Protein AF-A0A6I0E073-F1 (afdb_monomer)

Radius of gyration: 21.4 Å; Cα contacts (8 Å, |Δi|>4): 377; chains: 1; bounding box: 54×89×34 Å

Foldseek 3Di:
DDDDDDDDPPPPPPPPPPPDAEEAEDAELVSVQVCQVPGAAPHEYEDAAAQAERDDAEHEHQHHYEYEYDPPRPHAYEYQYAYEYEAHGEYAYYRHEFENDDPPDPDAPQPFERYEYAPPRPAYAEYHYELYHYDRRHNYHYFYYPPPRDYYYNYYYDYHD

Solvent-accessible surface area (backbone atoms only — not comparable to full-atom values): 8936 Å² total; per-residue (Å²): 137,88,81,86,80,86,85,79,81,79,80,78,78,77,76,76,76,75,81,68,60,53,78,47,78,27,82,45,41,67,46,44,51,51,49,60,70,70,52,55,71,60,16,35,38,27,37,69,45,54,70,39,75,33,62,43,85,61,47,76,36,55,35,34,35,36,44,29,43,43,87,87,50,93,40,55,23,31,41,34,36,26,36,36,31,37,55,56,12,22,44,34,43,32,36,30,32,43,25,56,40,62,92,86,54,93,69,74,55,72,88,36,40,31,34,27,38,39,76,85,36,81,48,27,62,37,44,34,40,29,50,40,47,79,48,54,28,48,70,36,60,74,42,47,8,90,77,82,65,56,63,52,65,74,39,82,44,81,49,64,122

Nearest PDB structures (foldseek):
  7o77-assembly1_A  TM=6.903E-01  e=1.411E-03  Paraglaciecola sp. T6c
  7dmk-assembly4_D  TM=6.412E-01  e=3.712E-04  Bacteroides clarus
  7o7t-assembly1_A  TM=5.937E-01  e=2.842E-04  Paraglaciecola sp. T6c
  8bwk-assembly4_D  TM=5.568E-01  e=1.931E-02  uncultured bacterium
  7o7a-assembly1_B  TM=4.717E-01  e=6.210E-01  Pseudopedobacter saltans DSM 12145

Structure (mmCIF, N/CA/C/O backbone):
data_AF-A0A6I0E073-F1
#
_entry.id   AF-A0A6I0E073-F1
#
loop_
_atom_site.group_PDB
_atom_site.id
_atom_site.type_symbol
_atom_site.label_atom_id
_atom_site.label_alt_id
_atom_site.label_comp_id
_atom_site.label_asym_id
_atom_site.label_entity_id
_atom_site.label_seq_id
_atom_site.pdbx_PDB_ins_code
_atom_site.Cartn_x
_atom_site.Cartn_y
_atom_site.Cartn_z
_atom_site.occupancy
_atom_site.B_iso_or_equiv
_atom_site.auth_seq_id
_atom_site.auth_comp_id
_atom_site.auth_asym_id
_atom_site.auth_atom_id
_atom_site.pdbx_PDB_model_num
ATOM 1 N N . MET A 1 1 ? 35.835 -67.357 6.862 1.00 46.19 1 MET A N 1
ATOM 2 C CA . MET A 1 1 ? 36.348 -66.017 6.478 1.00 46.19 1 MET A CA 1
ATOM 3 C C . MET A 1 1 ? 35.467 -65.431 5.380 1.00 46.19 1 MET A C 1
ATOM 5 O O . MET A 1 1 ? 34.965 -66.214 4.589 1.00 46.19 1 MET A O 1
ATOM 9 N N . ARG A 1 2 ? 35.378 -64.088 5.315 1.00 40.75 2 ARG A N 1
ATOM 10 C CA . ARG A 1 2 ? 34.554 -63.208 4.437 1.00 40.75 2 ARG A CA 1
ATOM 11 C C . ARG A 1 2 ? 33.185 -62.861 5.046 1.00 40.75 2 ARG A C 1
ATOM 13 O O . ARG A 1 2 ? 32.246 -63.626 4.935 1.00 40.75 2 ARG A O 1
ATOM 20 N N . ARG A 1 3 ? 33.123 -61.910 5.990 1.00 44.34 3 ARG A N 1
ATOM 21 C CA . ARG A 1 3 ? 33.101 -60.426 5.856 1.00 44.34 3 ARG A CA 1
ATOM 22 C C . ARG A 1 3 ? 31.872 -59.893 5.097 1.00 44.34 3 ARG A C 1
ATOM 24 O O . ARG A 1 3 ? 31.890 -59.963 3.881 1.00 44.34 3 ARG A O 1
ATOM 31 N N . ARG A 1 4 ? 30.962 -59.273 5.878 1.00 48.78 4 ARG A N 1
ATOM 32 C CA . ARG A 1 4 ? 30.253 -57.973 5.702 1.00 48.78 4 ARG A CA 1
ATOM 33 C C . ARG A 1 4 ? 29.458 -57.814 4.387 1.00 48.78 4 ARG A C 1
ATOM 35 O O . ARG A 1 4 ? 29.954 -58.123 3.325 1.00 48.78 4 ARG A O 1
ATOM 42 N N . PHE A 1 5 ? 28.215 -57.345 4.400 1.00 42.72 5 PHE A N 1
ATOM 43 C CA . PHE A 1 5 ? 27.890 -55.927 4.568 1.00 42.72 5 PHE A CA 1
ATOM 44 C C . PHE A 1 5 ? 26.430 -55.760 5.017 1.00 42.72 5 PHE A C 1
ATOM 46 O O . PHE A 1 5 ? 25.510 -56.234 4.359 1.00 42.72 5 PHE A O 1
ATOM 53 N N . LEU A 1 6 ? 26.243 -55.060 6.136 1.00 48.50 6 LEU A N 1
ATOM 54 C CA . LEU A 1 6 ? 24.965 -54.504 6.569 1.00 48.50 6 LEU A CA 1
ATOM 55 C C . LEU A 1 6 ? 24.751 -53.217 5.751 1.00 48.50 6 LEU A C 1
ATOM 57 O O . LEU A 1 6 ? 25.544 -52.285 5.886 1.00 48.50 6 LEU A O 1
ATOM 61 N N . LEU A 1 7 ? 23.741 -53.165 4.880 1.00 41.06 7 LEU A N 1
ATOM 62 C CA . LEU A 1 7 ? 23.317 -51.919 4.235 1.00 41.06 7 LEU A CA 1
ATOM 63 C C . LEU A 1 7 ? 22.292 -51.239 5.148 1.00 41.06 7 LEU A C 1
ATOM 65 O O . LEU A 1 7 ? 21.127 -51.623 5.194 1.00 41.06 7 LEU A O 1
ATOM 69 N N . LEU A 1 8 ? 22.754 -50.246 5.905 1.00 42.84 8 LEU A N 1
ATOM 70 C CA . LEU A 1 8 ? 21.900 -49.324 6.642 1.00 42.84 8 LEU A CA 1
ATOM 71 C C . LEU A 1 8 ? 21.435 -48.243 5.656 1.00 42.84 8 LEU A C 1
ATOM 73 O O . LEU A 1 8 ? 22.190 -47.330 5.330 1.00 42.84 8 LEU A O 1
ATOM 77 N N . ALA A 1 9 ? 20.218 -48.376 5.133 1.00 51.78 9 ALA A N 1
ATOM 78 C CA . ALA A 1 9 ? 19.592 -47.335 4.329 1.00 51.78 9 ALA A CA 1
ATOM 79 C C . ALA A 1 9 ? 19.176 -46.180 5.253 1.00 51.78 9 ALA A C 1
ATOM 81 O O . ALA A 1 9 ? 18.134 -46.229 5.904 1.00 51.78 9 ALA A O 1
ATOM 82 N N . VAL A 1 10 ? 20.014 -45.147 5.340 1.00 51.88 10 VAL A N 1
ATOM 83 C CA . VAL A 1 10 ? 19.635 -43.867 5.944 1.00 51.88 10 VAL A CA 1
ATOM 84 C C . VAL A 1 10 ? 18.752 -43.141 4.933 1.00 51.88 10 V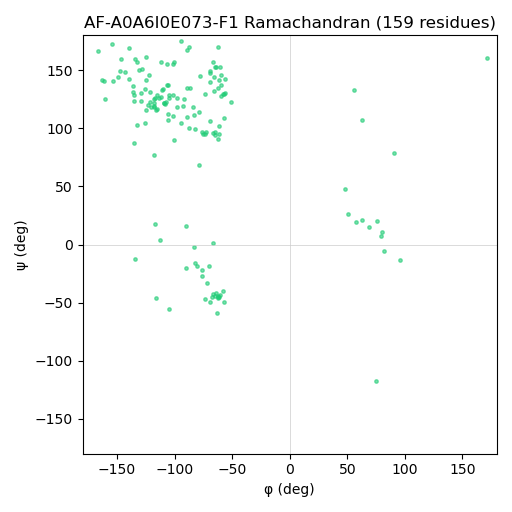AL A C 1
ATOM 86 O O . VAL A 1 10 ? 19.243 -42.521 3.992 1.00 51.88 10 VAL A O 1
ATOM 89 N N . VAL A 1 11 ? 17.436 -43.253 5.098 1.00 51.53 11 VAL A N 1
ATOM 90 C CA . VAL A 1 11 ? 16.476 -42.403 4.390 1.00 51.53 11 VAL A CA 1
ATOM 91 C C . VAL A 1 11 ? 16.521 -41.033 5.061 1.00 51.53 11 VAL A C 1
ATOM 93 O O . VAL A 1 11 ? 15.886 -40.809 6.089 1.00 51.53 11 VAL A O 1
ATOM 96 N N . VAL A 1 12 ? 17.313 -40.117 4.506 1.00 51.22 12 VAL A N 1
ATOM 97 C CA . VAL A 1 12 ? 17.209 -38.694 4.839 1.00 51.22 12 VAL A CA 1
ATOM 98 C C . VAL A 1 12 ? 15.940 -38.185 4.164 1.00 51.22 12 VAL A C 1
ATOM 100 O O . VAL A 1 12 ? 15.939 -37.863 2.978 1.00 51.22 12 VAL A O 1
ATOM 103 N N . ALA A 1 13 ? 14.836 -38.159 4.908 1.00 52.41 13 ALA A N 1
ATOM 104 C CA . ALA A 1 13 ? 13.661 -37.401 4.513 1.00 52.41 13 ALA A CA 1
ATOM 105 C C . ALA A 1 13 ? 14.034 -35.915 4.577 1.00 52.41 13 ALA A C 1
ATOM 107 O O . ALA A 1 13 ? 14.033 -35.303 5.645 1.00 52.41 13 ALA A O 1
ATOM 108 N N . ALA A 1 14 ? 14.415 -35.345 3.435 1.00 54.38 14 ALA A N 1
ATOM 109 C CA . ALA A 1 14 ? 14.469 -33.905 3.272 1.00 54.38 14 ALA A CA 1
ATOM 110 C C . ALA A 1 14 ? 13.029 -33.389 3.379 1.00 54.38 14 ALA A C 1
ATOM 112 O O . ALA A 1 14 ? 12.273 -33.418 2.410 1.00 54.38 14 ALA A O 1
ATOM 113 N N . PHE A 1 15 ? 12.627 -32.974 4.580 1.00 46.56 15 PHE A N 1
ATOM 114 C CA . PHE A 1 15 ? 11.443 -32.146 4.748 1.00 46.56 15 PHE A CA 1
ATOM 115 C C . PHE A 1 15 ? 11.708 -30.851 3.984 1.00 46.56 15 PHE A C 1
ATOM 117 O O . PHE A 1 15 ? 12.454 -29.988 4.443 1.00 46.56 15 PHE A O 1
ATOM 124 N N . SER A 1 16 ? 11.129 -30.730 2.791 1.00 45.22 16 SER A N 1
ATOM 125 C CA . SER A 1 16 ? 10.944 -29.438 2.151 1.00 45.22 16 SER A CA 1
ATOM 126 C C . SER A 1 16 ? 10.048 -28.626 3.081 1.00 45.22 16 SER A C 1
ATOM 128 O O . SER A 1 16 ? 8.828 -28.801 3.084 1.00 45.22 16 SER A O 1
ATOM 130 N N . LEU A 1 17 ? 10.656 -27.804 3.935 1.00 48.31 17 LEU A N 1
ATOM 131 C CA . LEU A 1 17 ? 9.955 -26.764 4.669 1.00 48.31 17 LEU A CA 1
ATOM 132 C C . LEU A 1 17 ? 9.399 -25.813 3.611 1.00 48.31 17 LEU A C 1
ATOM 134 O O . LEU A 1 17 ? 10.094 -24.913 3.148 1.00 48.31 17 LEU A O 1
ATOM 138 N N . GLY A 1 18 ? 8.170 -26.068 3.165 1.00 49.69 18 GLY A N 1
ATOM 139 C CA . GLY A 1 18 ? 7.390 -25.048 2.494 1.00 49.69 18 GLY A CA 1
ATOM 140 C C . GLY A 1 18 ? 7.293 -23.893 3.476 1.00 49.69 18 GLY A C 1
ATOM 141 O O . GLY A 1 18 ? 6.670 -24.028 4.528 1.00 49.69 18 GLY A O 1
ATOM 142 N N . THR A 1 19 ? 7.993 -22.802 3.191 1.00 57.84 19 THR A N 1
ATOM 143 C CA . THR A 1 19 ? 7.814 -21.543 3.902 1.00 57.84 19 THR A CA 1
ATOM 144 C C . THR A 1 19 ? 6.404 -21.076 3.578 1.00 57.84 19 THR A C 1
ATOM 146 O O . THR A 1 19 ? 6.147 -20.556 2.494 1.00 57.84 19 THR A O 1
ATOM 149 N N . TYR A 1 20 ? 5.463 -21.372 4.470 1.00 66.69 20 TYR A N 1
ATOM 150 C CA . TYR A 1 20 ? 4.138 -20.775 4.415 1.00 66.69 20 TYR A CA 1
ATOM 151 C C . TYR A 1 20 ? 4.295 -19.264 4.583 1.00 66.69 20 TYR A C 1
ATOM 153 O O . TYR A 1 20 ? 5.136 -18.830 5.372 1.00 66.69 20 TYR A O 1
ATOM 161 N N . ALA A 1 21 ? 3.496 -18.488 3.849 1.00 83.75 21 ALA A N 1
ATOM 162 C CA . ALA A 1 21 ? 3.400 -17.049 4.054 1.00 83.75 21 ALA A CA 1
ATOM 163 C C . ALA A 1 21 ? 3.130 -16.768 5.538 1.00 83.75 21 ALA A C 1
ATOM 165 O O . ALA A 1 21 ? 2.162 -17.289 6.104 1.00 83.75 21 ALA A O 1
ATOM 166 N N . ALA A 1 22 ? 4.006 -15.994 6.170 1.00 93.25 22 ALA A N 1
ATOM 167 C CA . ALA A 1 22 ? 3.857 -15.628 7.565 1.00 93.25 22 ALA A CA 1
ATOM 168 C C . ALA A 1 22 ? 2.814 -14.514 7.702 1.00 93.25 22 ALA A C 1
ATOM 170 O O . ALA A 1 22 ? 2.713 -13.626 6.854 1.00 93.25 22 ALA A O 1
ATOM 171 N N . GLU A 1 23 ? 2.055 -14.542 8.798 1.00 97.12 23 GLU A N 1
ATOM 172 C CA . GLU A 1 23 ? 1.169 -13.445 9.179 1.00 97.12 23 GLU A CA 1
ATOM 173 C C . GLU A 1 23 ? 1.748 -12.734 10.411 1.00 97.12 23 GLU A C 1
ATOM 175 O O . GLU A 1 23 ? 1.972 -13.361 11.447 1.00 97.12 23 GLU A O 1
ATOM 180 N N . THR A 1 24 ? 2.014 -11.430 10.297 1.00 97.94 24 THR A N 1
ATOM 181 C CA . THR A 1 24 ? 2.558 -10.599 11.385 1.00 97.94 24 THR A CA 1
ATOM 182 C C . THR A 1 24 ? 1.568 -9.499 11.740 1.00 97.94 24 THR A C 1
ATOM 184 O O . THR A 1 24 ? 1.211 -8.688 10.889 1.00 97.94 24 THR A O 1
ATOM 187 N N . THR A 1 25 ? 1.133 -9.445 13.000 1.00 98.19 25 THR A N 1
ATOM 188 C CA . THR A 1 25 ? 0.265 -8.361 13.486 1.00 98.19 25 THR A CA 1
ATOM 189 C C . THR A 1 25 ? 1.095 -7.165 13.946 1.00 98.19 25 THR A C 1
ATOM 191 O O . THR A 1 25 ? 2.072 -7.338 14.672 1.00 98.19 25 THR A O 1
ATOM 194 N N . VAL A 1 26 ? 0.682 -5.961 13.553 1.00 98.06 26 VAL A N 1
ATOM 195 C CA . VAL A 1 26 ? 1.299 -4.678 13.913 1.00 98.06 26 VAL A CA 1
ATOM 196 C C . VAL A 1 26 ? 0.239 -3.691 14.398 1.00 98.06 26 VAL A C 1
ATOM 198 O O . VAL A 1 26 ? -0.914 -3.727 13.969 1.00 98.06 26 VAL A O 1
ATOM 201 N N . ASN A 1 27 ? 0.630 -2.790 15.289 1.00 96.69 27 ASN A N 1
ATOM 202 C CA . ASN A 1 27 ? -0.233 -1.792 15.919 1.00 96.69 27 ASN A CA 1
ATOM 203 C C . ASN A 1 27 ? 0.396 -0.393 15.938 1.00 96.69 27 ASN A C 1
ATOM 205 O O . ASN A 1 27 ? -0.297 0.583 16.211 1.00 96.69 27 ASN A O 1
ATOM 209 N N . THR A 1 28 ? 1.693 -0.278 15.644 1.00 97.06 28 THR A N 1
ATOM 210 C CA . THR A 1 28 ? 2.411 1.001 15.607 1.00 97.06 28 THR A CA 1
ATOM 211 C C . THR A 1 28 ? 3.110 1.222 14.267 1.00 97.06 28 THR A C 1
ATOM 213 O O . THR A 1 28 ? 3.365 0.285 13.507 1.00 97.06 28 THR A O 1
ATOM 216 N N . SER A 1 29 ? 3.460 2.477 13.967 1.00 97.31 29 SER A N 1
ATOM 217 C CA . SER A 1 29 ? 4.238 2.814 12.770 1.00 97.31 29 SER A CA 1
ATOM 218 C C . SER A 1 29 ? 5.582 2.087 12.726 1.00 97.31 29 SER A C 1
ATOM 220 O O . SER A 1 29 ? 6.002 1.642 11.657 1.00 97.31 29 SER A O 1
ATOM 222 N N . GLU A 1 30 ? 6.265 1.972 13.867 1.00 97.00 30 GLU A N 1
ATOM 223 C CA . GLU A 1 30 ? 7.564 1.302 13.970 1.00 97.00 30 GLU A CA 1
ATOM 224 C C . GLU A 1 30 ? 7.444 -0.202 13.710 1.00 97.00 30 GLU A C 1
ATOM 226 O O . GLU A 1 30 ? 8.234 -0.760 12.944 1.00 97.00 30 GLU A O 1
ATOM 231 N N . GLU A 1 31 ? 6.412 -0.839 14.264 1.00 97.69 31 GLU A N 1
ATOM 232 C CA . GLU A 1 31 ? 6.103 -2.244 13.998 1.00 97.69 31 GLU A CA 1
ATOM 233 C C . GLU A 1 31 ? 5.767 -2.468 12.523 1.00 97.69 31 GLU A C 1
ATOM 235 O O . GLU A 1 31 ? 6.308 -3.391 11.921 1.00 97.69 31 GLU A O 1
ATOM 240 N N . LEU A 1 32 ? 4.952 -1.599 11.909 1.00 97.94 32 LEU A N 1
ATOM 241 C CA . LEU A 1 32 ? 4.638 -1.674 10.479 1.00 97.94 32 LEU A CA 1
ATOM 242 C C . LEU A 1 32 ? 5.907 -1.610 9.631 1.00 97.94 32 LEU A C 1
ATOM 244 O O . LEU A 1 32 ? 6.104 -2.448 8.754 1.00 97.94 32 LEU A O 1
ATOM 248 N N . LYS A 1 33 ? 6.783 -0.632 9.888 1.00 97.38 33 LYS A N 1
ATOM 249 C CA . LYS A 1 33 ? 8.040 -0.509 9.146 1.00 97.38 33 LYS A CA 1
ATOM 250 C C . LYS A 1 33 ? 8.924 -1.741 9.344 1.00 97.38 33 LYS A C 1
ATOM 252 O O . LYS A 1 33 ? 9.448 -2.261 8.364 1.00 97.38 33 LYS A O 1
ATOM 257 N N . THR A 1 34 ? 9.061 -2.213 10.580 1.00 97.62 34 THR A N 1
ATOM 258 C CA . THR A 1 34 ? 9.878 -3.388 10.912 1.00 97.62 34 THR A CA 1
ATOM 259 C C . THR A 1 34 ? 9.343 -4.648 10.233 1.00 97.62 34 THR A C 1
ATOM 261 O O . THR A 1 34 ? 10.112 -5.389 9.625 1.00 97.62 34 THR A O 1
ATOM 264 N N . ALA A 1 35 ? 8.026 -4.862 10.266 1.00 97.56 35 ALA A N 1
ATOM 265 C CA . ALA A 1 35 ? 7.370 -5.988 9.610 1.00 97.56 35 ALA A CA 1
ATOM 266 C C . ALA A 1 35 ? 7.515 -5.913 8.087 1.00 97.56 35 ALA A C 1
ATOM 268 O O . ALA A 1 35 ? 7.878 -6.904 7.462 1.00 97.56 35 ALA A O 1
ATOM 269 N N . VAL A 1 36 ? 7.312 -4.734 7.484 1.00 97.31 36 VAL A N 1
ATOM 270 C CA . VAL A 1 36 ? 7.532 -4.537 6.045 1.00 97.31 36 VAL A CA 1
ATOM 271 C C . VAL A 1 36 ? 8.982 -4.811 5.687 1.00 97.31 36 VAL A C 1
ATOM 273 O O . VAL A 1 36 ? 9.214 -5.475 4.689 1.00 97.31 36 VAL A O 1
ATOM 276 N N . ASP A 1 37 ? 9.963 -4.344 6.458 1.00 96.25 37 ASP A N 1
ATOM 277 C CA . ASP A 1 37 ? 11.380 -4.577 6.167 1.00 96.25 37 ASP A CA 1
ATOM 278 C C . ASP A 1 37 ? 11.741 -6.071 6.251 1.00 96.25 37 ASP A C 1
ATOM 280 O O . ASP A 1 37 ? 12.421 -6.570 5.351 1.00 96.25 37 ASP A O 1
ATOM 284 N N . ALA A 1 38 ? 11.226 -6.781 7.261 1.00 96.00 38 ALA A N 1
ATOM 285 C CA . ALA A 1 38 ? 11.507 -8.194 7.524 1.00 96.00 38 ALA A CA 1
ATOM 286 C C . ALA A 1 38 ? 10.702 -9.193 6.669 1.00 96.00 38 ALA A C 1
ATOM 288 O O . ALA A 1 38 ? 11.108 -10.350 6.570 1.00 96.00 38 ALA A O 1
ATOM 289 N N . ALA A 1 39 ? 9.588 -8.768 6.066 1.00 96.38 39 ALA A N 1
ATOM 290 C CA . ALA A 1 39 ? 8.692 -9.639 5.309 1.00 96.38 39 ALA A CA 1
ATOM 291 C C . ALA A 1 39 ? 9.378 -10.333 4.121 1.00 96.38 39 ALA A C 1
ATOM 293 O O . ALA A 1 39 ? 10.115 -9.702 3.347 1.00 96.38 39 ALA A O 1
ATOM 294 N N . ALA A 1 40 ? 9.065 -11.616 3.958 1.00 95.81 40 ALA A N 1
ATOM 295 C CA . ALA A 1 40 ? 9.368 -12.427 2.790 1.00 95.81 40 ALA A CA 1
ATOM 296 C C . ALA A 1 40 ? 8.268 -12.306 1.716 1.00 95.81 40 ALA A C 1
ATOM 298 O O . ALA A 1 40 ? 7.195 -11.744 1.941 1.00 95.81 40 ALA A O 1
ATOM 299 N N . ASP A 1 41 ? 8.543 -12.839 0.522 1.00 95.50 41 ASP A N 1
ATOM 300 C CA . ASP A 1 41 ? 7.542 -12.942 -0.541 1.00 95.50 41 ASP A CA 1
ATOM 301 C C . ASP A 1 41 ? 6.345 -13.791 -0.088 1.00 95.50 41 AS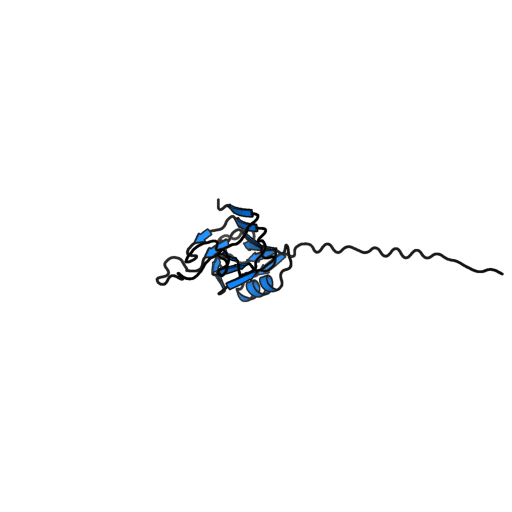P A C 1
ATOM 303 O O . ASP A 1 41 ? 6.491 -14.938 0.328 1.00 95.50 41 ASP A O 1
ATOM 307 N N . GLY A 1 42 ? 5.151 -13.226 -0.237 1.00 96.50 42 GLY A N 1
ATOM 308 C CA . GLY A 1 42 ? 3.872 -13.821 0.133 1.00 96.50 42 GLY A CA 1
ATOM 309 C C . GLY A 1 42 ? 3.357 -13.407 1.511 1.00 96.50 42 GLY A C 1
ATOM 310 O O . GLY A 1 42 ? 2.180 -13.639 1.780 1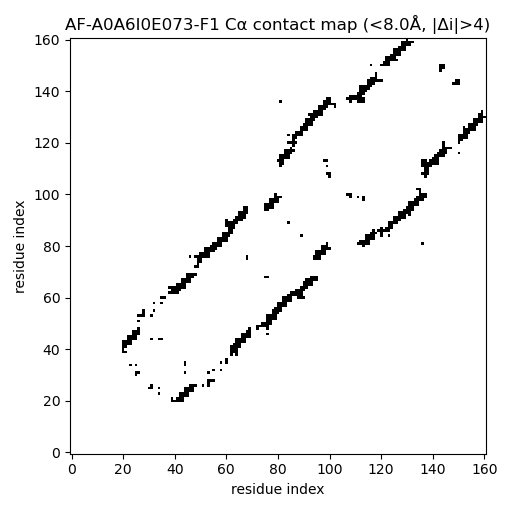.00 96.50 42 GLY A O 1
ATOM 311 N N . ASP A 1 43 ? 4.181 -12.784 2.357 1.00 98.25 43 ASP A N 1
ATOM 312 C CA . ASP A 1 43 ? 3.810 -12.481 3.741 1.00 98.25 43 ASP A CA 1
ATOM 313 C C . ASP A 1 43 ? 2.652 -11.477 3.859 1.00 98.25 43 ASP A C 1
ATOM 315 O O . ASP A 1 43 ? 2.419 -10.605 3.009 1.00 98.25 43 ASP A O 1
ATOM 319 N N . VAL A 1 44 ? 1.934 -11.599 4.976 1.00 98.50 44 VAL A N 1
ATOM 320 C CA . VAL A 1 44 ? 0.770 -10.789 5.326 1.00 98.50 44 VAL A CA 1
ATOM 321 C C . VAL A 1 44 ? 1.065 -9.991 6.591 1.00 98.50 44 VAL A C 1
ATOM 323 O O . VAL A 1 44 ? 1.414 -10.534 7.637 1.00 98.50 44 VAL A O 1
ATOM 326 N N . ILE A 1 45 ? 0.872 -8.683 6.513 1.00 98.62 45 ILE A N 1
ATOM 327 C CA . ILE A 1 45 ? 0.999 -7.756 7.632 1.00 98.62 45 ILE A CA 1
ATOM 328 C C . ILE A 1 45 ? -0.406 -7.301 8.013 1.00 98.62 45 ILE A C 1
ATOM 330 O O . ILE A 1 45 ? -1.132 -6.743 7.190 1.00 98.62 45 ILE A O 1
ATOM 334 N N . VAL A 1 46 ? -0.802 -7.555 9.256 1.00 98.50 46 VAL A N 1
ATOM 335 C CA . VAL A 1 46 ? -2.155 -7.295 9.759 1.00 98.50 46 VAL A CA 1
ATOM 336 C C . VAL A 1 46 ? -2.131 -6.130 10.727 1.00 98.50 46 VAL A C 1
ATOM 338 O O . VAL A 1 46 ? -1.451 -6.187 11.745 1.00 98.50 46 VAL A O 1
ATOM 341 N N . ILE A 1 47 ? -2.900 -5.083 10.448 1.00 98.31 47 ILE A N 1
ATOM 342 C CA . ILE A 1 47 ? -3.071 -3.969 11.379 1.00 98.31 47 ILE A CA 1
ATOM 343 C C . ILE A 1 47 ? -4.154 -4.350 12.389 1.00 98.31 47 ILE A C 1
ATOM 345 O O . ILE A 1 47 ? -5.322 -4.510 12.026 1.00 98.31 47 ILE A O 1
ATOM 349 N N . GLY A 1 48 ? -3.747 -4.541 13.646 1.00 95.88 48 GLY A N 1
ATOM 350 C CA . GLY A 1 48 ? -4.569 -5.162 14.690 1.00 95.88 48 GLY A CA 1
ATOM 351 C C . GLY A 1 48 ? -5.560 -4.232 15.390 1.00 95.88 48 GLY A C 1
ATOM 352 O O . GLY A 1 48 ? -6.476 -4.707 16.059 1.00 95.88 48 GLY A O 1
ATOM 353 N N . GLN A 1 49 ? -5.401 -2.916 15.250 1.00 94.38 49 GLN A N 1
ATOM 354 C CA . GLN A 1 49 ? -6.198 -1.922 15.968 1.00 94.38 49 GLN A CA 1
ATOM 355 C C . GLN A 1 49 ? -7.137 -1.157 15.034 1.00 94.38 49 GLN A C 1
ATOM 357 O O . GLN A 1 49 ? -6.726 -0.663 13.988 1.00 94.38 49 GLN A O 1
ATOM 362 N N . ALA A 1 50 ? -8.403 -1.028 15.435 1.00 92.31 50 ALA A N 1
ATOM 363 C CA . ALA A 1 50 ? -9.359 -0.148 14.767 1.00 92.31 50 ALA A CA 1
ATOM 364 C C . ALA A 1 50 ? -8.983 1.320 14.999 1.00 92.31 50 ALA A C 1
ATOM 366 O O . ALA A 1 50 ? -8.469 1.657 16.064 1.00 92.31 50 ALA A O 1
ATOM 367 N N . ASP A 1 51 ? -9.300 2.187 14.034 1.00 91.38 51 ASP A N 1
ATOM 368 C CA . ASP A 1 51 ? -9.149 3.649 14.163 1.00 91.38 51 ASP A CA 1
ATOM 369 C C . ASP A 1 51 ? -7.713 4.112 14.498 1.00 91.38 51 ASP A C 1
ATOM 371 O O . ASP A 1 51 ? -7.513 5.220 14.988 1.00 91.38 51 ASP A O 1
ATOM 375 N N . THR A 1 52 ? -6.703 3.268 14.247 1.00 94.62 52 THR A N 1
ATOM 376 C CA . THR A 1 52 ? -5.288 3.616 14.436 1.00 94.62 52 THR A CA 1
ATOM 377 C C . THR A 1 52 ? -4.723 4.241 13.166 1.00 94.62 52 THR A C 1
ATOM 379 O O . THR A 1 52 ? -4.964 3.738 12.066 1.00 94.62 52 THR A O 1
ATOM 382 N N . GLU A 1 53 ? -3.977 5.336 13.307 1.00 96.31 53 GLU A N 1
ATOM 383 C CA . GLU A 1 53 ? -3.261 5.989 12.211 1.00 96.31 53 GLU A CA 1
ATOM 384 C C . GLU A 1 53 ? -1.779 5.621 12.267 1.00 96.31 53 GLU A C 1
ATOM 386 O O . GLU A 1 53 ? -1.040 6.050 13.154 1.00 96.31 53 GLU A O 1
ATOM 391 N N . LEU A 1 54 ? -1.333 4.823 11.295 1.00 96.31 54 LEU A N 1
ATOM 392 C CA . LEU A 1 54 ? 0.070 4.472 11.129 1.00 96.31 54 LEU A CA 1
ATOM 393 C C . LEU A 1 54 ? 0.702 5.433 10.125 1.00 96.31 54 LEU A C 1
ATOM 395 O O . LEU A 1 54 ? 0.494 5.342 8.911 1.00 96.31 54 LEU A O 1
ATOM 399 N N . VAL A 1 55 ? 1.480 6.370 10.658 1.00 93.75 55 VAL A N 1
ATOM 400 C CA . VAL A 1 55 ? 2.168 7.409 9.890 1.00 93.75 55 VAL A CA 1
ATOM 401 C C . VAL A 1 55 ? 3.569 6.944 9.515 1.00 93.75 55 VAL A C 1
ATOM 403 O O . VAL A 1 55 ? 4.365 6.588 10.388 1.00 93.75 55 VAL A O 1
ATOM 406 N N . GLN A 1 56 ? 3.880 6.985 8.223 1.00 89.62 56 GLN A N 1
ATOM 407 C CA . GLN A 1 56 ? 5.219 6.770 7.682 1.00 89.62 56 GLN A CA 1
ATOM 408 C C . GLN A 1 56 ? 5.473 7.763 6.552 1.00 89.62 56 GLN A C 1
ATOM 410 O O . GLN A 1 56 ? 4.594 8.025 5.740 1.00 89.62 56 GLN A O 1
ATOM 415 N N . THR A 1 57 ? 6.695 8.281 6.427 1.00 83.88 57 THR A N 1
ATOM 416 C CA . THR A 1 57 ? 7.021 9.124 5.264 1.00 83.88 57 THR A CA 1
ATOM 417 C C . THR A 1 57 ? 6.881 8.318 3.975 1.00 83.88 57 THR A C 1
ATOM 419 O O . THR A 1 57 ? 6.315 8.787 2.987 1.00 83.88 57 THR A O 1
ATOM 422 N N . THR A 1 58 ? 7.423 7.097 3.961 1.00 91.06 58 THR A N 1
ATOM 423 C CA . THR A 1 58 ? 7.403 6.204 2.801 1.00 91.06 58 THR A CA 1
ATOM 424 C C . THR A 1 58 ? 7.713 4.764 3.215 1.00 91.06 58 THR A C 1
ATOM 426 O O . THR A 1 58 ? 8.621 4.545 4.017 1.00 91.06 58 THR A O 1
ATOM 429 N N . LEU A 1 59 ? 7.041 3.783 2.607 1.00 95.06 59 LEU A N 1
ATOM 430 C CA . LEU A 1 59 ? 7.411 2.365 2.672 1.00 95.06 59 LEU A CA 1
ATOM 431 C C . LEU A 1 59 ? 8.051 1.914 1.358 1.00 95.06 59 LEU A C 1
ATOM 433 O O . LEU A 1 59 ? 7.476 2.087 0.290 1.00 95.06 59 LEU A O 1
ATOM 437 N N . SER A 1 60 ? 9.244 1.325 1.431 1.00 95.06 60 SER A N 1
ATOM 438 C CA . SER A 1 60 ? 9.919 0.727 0.274 1.00 95.06 60 SER A CA 1
ATOM 439 C C . SER A 1 60 ? 9.678 -0.778 0.242 1.00 95.06 60 SER A C 1
ATOM 441 O O . SER A 1 60 ? 10.119 -1.485 1.143 1.00 95.06 60 SER A O 1
ATOM 443 N N . ILE A 1 61 ? 9.037 -1.278 -0.810 1.00 95.81 61 ILE A N 1
ATOM 444 C CA . ILE A 1 61 ? 8.633 -2.682 -0.936 1.00 95.81 61 ILE A CA 1
ATOM 445 C C . ILE A 1 61 ? 9.349 -3.304 -2.138 1.00 95.81 61 ILE A C 1
ATOM 447 O O . ILE A 1 61 ? 9.172 -2.861 -3.266 1.00 95.81 61 ILE A O 1
ATOM 451 N N . ALA A 1 62 ? 10.162 -4.333 -1.890 1.00 94.25 62 ALA A N 1
ATOM 452 C CA . ALA A 1 62 ? 10.911 -5.095 -2.903 1.00 94.25 62 ALA A CA 1
ATOM 453 C C . ALA A 1 62 ? 10.486 -6.578 -2.965 1.00 94.25 62 ALA A C 1
ATOM 455 O O . ALA A 1 62 ? 11.237 -7.420 -3.439 1.00 94.25 62 ALA A O 1
ATOM 456 N N . LYS A 1 63 ? 9.316 -6.883 -2.400 1.00 94.44 63 LYS A N 1
ATOM 457 C CA . LYS A 1 63 ? 8.719 -8.216 -2.275 1.00 94.44 63 LYS A CA 1
ATOM 458 C C . LYS A 1 63 ? 7.222 -8.145 -2.545 1.00 94.44 63 LYS A C 1
ATOM 460 O O . LYS A 1 63 ? 6.650 -7.052 -2.578 1.00 94.44 63 LYS A O 1
ATOM 465 N N . LYS A 1 64 ? 6.584 -9.298 -2.690 1.00 96.62 64 LYS A N 1
ATOM 466 C CA . LYS A 1 64 ? 5.130 -9.424 -2.836 1.00 96.62 64 LYS A CA 1
ATOM 467 C C . LYS A 1 64 ? 4.507 -9.560 -1.453 1.00 96.62 64 LYS A C 1
ATOM 469 O O . LYS A 1 64 ? 4.690 -10.594 -0.829 1.00 96.62 64 LYS A O 1
ATOM 474 N N . ILE A 1 65 ? 3.790 -8.553 -0.965 1.00 98.12 65 ILE A N 1
ATOM 475 C CA . ILE A 1 65 ? 3.189 -8.599 0.380 1.00 98.12 65 ILE A CA 1
ATOM 476 C C . ILE A 1 65 ? 1.743 -8.119 0.384 1.00 98.12 65 ILE A C 1
ATOM 478 O O . ILE A 1 65 ? 1.311 -7.368 -0.496 1.00 98.12 65 ILE A O 1
ATOM 482 N N . THR A 1 66 ? 1.015 -8.521 1.421 1.00 98.69 66 THR A N 1
ATOM 483 C CA . THR A 1 66 ? -0.310 -7.984 1.745 1.00 98.69 66 THR A CA 1
ATOM 484 C C . THR A 1 66 ? -0.224 -7.153 3.017 1.00 98.69 66 THR A C 1
ATOM 486 O O . THR A 1 66 ? 0.355 -7.602 4.001 1.00 98.69 66 THR A O 1
ATOM 489 N N . ILE A 1 67 ? -0.822 -5.965 3.023 1.00 98.56 67 ILE A N 1
ATOM 490 C CA . ILE A 1 67 ? -1.062 -5.174 4.231 1.00 98.56 67 ILE A CA 1
ATOM 491 C C . ILE A 1 67 ? -2.576 -5.063 4.382 1.00 98.56 67 ILE A C 1
ATOM 493 O O . ILE A 1 67 ? -3.240 -4.492 3.517 1.00 98.56 67 ILE A O 1
ATOM 497 N N . LYS A 1 68 ? -3.132 -5.629 5.454 1.00 98.31 68 LYS A N 1
ATOM 498 C CA . LYS A 1 68 ? -4.585 -5.706 5.648 1.00 98.31 68 LYS A CA 1
ATOM 499 C C . LYS A 1 68 ? -5.026 -5.287 7.042 1.00 98.31 68 LYS A C 1
ATOM 501 O O . LYS A 1 68 ? -4.259 -5.374 7.999 1.00 98.31 68 LYS A O 1
ATOM 506 N N . ALA A 1 69 ? -6.278 -4.873 7.172 1.00 98.25 69 ALA A N 1
ATOM 507 C CA . ALA A 1 69 ? -6.926 -4.744 8.471 1.00 98.25 69 ALA A CA 1
ATOM 508 C C . ALA A 1 69 ? -7.180 -6.124 9.099 1.00 98.25 69 ALA A C 1
ATOM 510 O O . ALA A 1 69 ? -7.472 -7.097 8.398 1.00 98.25 69 ALA A O 1
ATOM 511 N N . ALA A 1 70 ? -7.118 -6.214 10.428 1.00 97.88 70 ALA A N 1
ATOM 512 C CA . ALA A 1 70 ? -7.647 -7.378 11.129 1.00 97.88 70 ALA A CA 1
ATOM 513 C C . ALA A 1 70 ? -9.160 -7.540 10.848 1.00 97.88 70 ALA A C 1
ATOM 515 O O . ALA A 1 70 ? -9.879 -6.546 10.695 1.00 97.88 70 ALA A O 1
ATOM 516 N N . PRO A 1 71 ? -9.678 -8.777 10.780 1.00 94.75 71 PRO A N 1
ATOM 517 C CA . PRO A 1 71 ? -11.102 -9.002 10.569 1.00 94.75 71 PRO A CA 1
ATOM 518 C C . PRO A 1 71 ? -11.927 -8.506 11.765 1.00 94.75 71 PRO A C 1
ATOM 520 O O . PRO A 1 71 ? -11.524 -8.641 12.918 1.00 94.75 71 PRO A O 1
ATOM 523 N N . GLY A 1 72 ? -13.119 -7.968 11.492 1.00 94.31 72 GLY A N 1
ATOM 524 C CA . GLY A 1 72 ? -14.081 -7.576 12.529 1.00 94.31 72 GLY A CA 1
ATOM 525 C C . GLY A 1 72 ? -13.802 -6.239 13.223 1.00 94.31 72 GLY A C 1
ATOM 526 O O . GLY A 1 72 ? -14.506 -5.903 14.176 1.00 94.31 72 GLY A O 1
ATOM 527 N N . LEU A 1 73 ? -12.819 -5.457 12.761 1.00 95.62 73 LEU A N 1
ATOM 528 C CA . LEU A 1 73 ? -12.615 -4.097 13.259 1.00 95.62 73 LEU A CA 1
ATOM 529 C C . LEU A 1 73 ? -13.837 -3.221 12.946 1.00 95.62 73 LEU A C 1
ATOM 531 O O . LEU A 1 73 ? -14.351 -3.214 11.829 1.00 95.62 73 LEU A O 1
ATOM 535 N N . SER A 1 74 ? -14.285 -2.452 13.938 1.00 94.50 74 SER A N 1
ATOM 536 C CA . SER A 1 74 ? -15.445 -1.558 13.810 1.00 94.50 74 SER A CA 1
ATOM 537 C C . SER A 1 74 ? -15.186 -0.349 12.905 1.00 94.50 74 SER A C 1
ATOM 539 O O . SER A 1 74 ? -16.132 0.282 12.437 1.00 94.50 74 SER A O 1
ATOM 541 N N . LYS A 1 75 ? -13.912 -0.022 12.663 1.00 94.94 75 LYS A N 1
ATOM 542 C CA . LYS A 1 75 ? -13.448 1.031 11.758 1.00 94.94 75 LYS A CA 1
ATOM 543 C C . LYS A 1 75 ? -12.175 0.585 11.047 1.00 94.94 75 LYS A C 1
ATOM 545 O O . LYS A 1 75 ? -11.360 -0.127 11.637 1.00 94.94 75 LYS A O 1
ATOM 550 N N . LYS A 1 76 ? -11.982 1.056 9.811 1.00 95.75 76 LYS A N 1
ATOM 551 C CA . LYS A 1 76 ? -10.759 0.802 9.039 1.00 95.75 76 LYS A CA 1
ATOM 552 C C . LYS A 1 76 ? -9.558 1.486 9.714 1.00 95.75 76 LYS A C 1
ATOM 554 O O . LYS A 1 76 ? -9.663 2.668 10.045 1.00 95.75 76 LYS A O 1
ATOM 559 N N . PRO A 1 77 ? -8.427 0.793 9.911 1.00 97.38 77 PRO A N 1
ATOM 560 C CA . PRO A 1 77 ? -7.177 1.449 10.259 1.00 97.38 77 PRO A CA 1
ATOM 561 C C . PRO A 1 77 ? -6.669 2.310 9.098 1.00 97.38 77 PRO A C 1
ATOM 563 O O . PRO A 1 77 ? -7.013 2.096 7.933 1.00 97.38 77 PRO A O 1
ATOM 566 N N . MET A 1 78 ? -5.841 3.290 9.433 1.00 97.06 78 MET A N 1
ATOM 567 C CA . MET A 1 78 ? -5.388 4.353 8.547 1.00 97.06 78 MET A CA 1
ATOM 568 C C . MET A 1 78 ? -3.895 4.216 8.251 1.00 97.06 78 MET A C 1
ATOM 570 O O . MET A 1 78 ? -3.072 4.162 9.162 1.00 97.06 78 MET A O 1
ATOM 574 N N . LEU A 1 79 ? -3.543 4.201 6.970 1.00 96.00 79 LEU A N 1
ATOM 575 C CA . LEU A 1 79 ? -2.178 4.299 6.474 1.00 96.00 79 LEU A CA 1
ATOM 576 C C . LEU A 1 79 ? -1.955 5.686 5.882 1.00 96.00 79 LEU A C 1
ATOM 578 O O . LEU A 1 79 ? -2.437 5.980 4.784 1.00 96.00 79 LEU A O 1
ATOM 582 N N . LYS A 1 80 ? -1.183 6.505 6.600 1.00 94.75 80 LYS A N 1
ATOM 583 C CA . LYS A 1 80 ? -0.729 7.812 6.128 1.00 94.75 80 LYS A CA 1
ATOM 584 C C . LYS A 1 80 ? 0.709 7.709 5.639 1.00 94.75 80 LYS A C 1
ATOM 586 O O . LYS A 1 80 ? 1.640 7.836 6.440 1.00 94.75 80 LYS A O 1
ATOM 591 N N . LEU A 1 81 ? 0.889 7.410 4.352 1.00 93.69 81 LEU A N 1
ATOM 592 C CA . LEU A 1 81 ? 2.203 7.167 3.747 1.00 93.69 81 LEU A CA 1
ATOM 593 C C . LEU A 1 81 ? 2.173 7.159 2.215 1.00 93.69 81 LEU A C 1
ATOM 595 O O . LEU A 1 81 ? 1.122 7.031 1.600 1.00 93.69 81 LEU A O 1
ATOM 599 N N . GLY A 1 82 ? 3.355 7.232 1.598 1.00 94.31 82 GLY A N 1
ATOM 600 C CA . GLY A 1 82 ? 3.571 6.804 0.211 1.00 94.31 82 GLY A CA 1
ATOM 601 C C . GLY A 1 82 ? 4.241 5.426 0.137 1.00 94.31 82 GLY A C 1
ATOM 602 O O . GLY A 1 82 ? 4.962 5.025 1.053 1.00 94.31 82 GLY A O 1
ATOM 603 N N . ILE A 1 83 ? 4.048 4.705 -0.963 1.00 95.69 83 ILE A N 1
ATOM 604 C CA . ILE A 1 83 ? 4.662 3.400 -1.229 1.00 95.69 83 ILE A CA 1
ATOM 605 C C . ILE A 1 83 ? 5.602 3.519 -2.425 1.00 95.69 83 ILE A C 1
ATOM 607 O O . ILE A 1 83 ? 5.210 3.970 -3.498 1.00 95.69 83 ILE A O 1
ATOM 611 N N . LEU A 1 84 ? 6.840 3.063 -2.250 1.00 94.88 84 LEU A N 1
ATOM 612 C CA . LEU A 1 84 ? 7.815 2.890 -3.317 1.00 94.88 84 LEU A CA 1
ATOM 613 C C . LEU A 1 84 ? 7.974 1.407 -3.631 1.00 94.88 84 LEU A C 1
ATOM 615 O O . LEU A 1 84 ? 8.511 0.649 -2.821 1.00 94.88 84 LEU A O 1
ATOM 619 N N . LEU A 1 85 ? 7.541 1.000 -4.819 1.00 95.38 85 LEU A N 1
ATOM 620 C CA . LEU A 1 85 ? 7.758 -0.347 -5.328 1.00 95.38 85 LEU A CA 1
ATOM 621 C C . LEU A 1 85 ? 9.141 -0.418 -5.975 1.00 95.38 85 LEU A C 1
ATOM 623 O O . LEU A 1 85 ? 9.430 0.311 -6.922 1.00 95.38 85 LEU A O 1
ATOM 627 N N . LYS A 1 86 ? 9.994 -1.281 -5.425 1.00 92.38 86 LYS A N 1
ATOM 628 C CA . LYS A 1 86 ? 11.309 -1.665 -5.951 1.00 92.38 86 LYS A CA 1
ATOM 629 C C . LYS A 1 86 ? 11.188 -2.934 -6.787 1.00 92.38 86 LYS A C 1
ATOM 631 O O . LYS A 1 86 ? 10.112 -3.514 -6.882 1.00 92.38 86 LYS A O 1
ATOM 636 N N . ASN A 1 87 ? 12.281 -3.355 -7.423 1.00 86.88 87 ASN A N 1
ATOM 637 C CA . ASN A 1 87 ? 12.280 -4.575 -8.226 1.00 86.88 87 ASN A CA 1
ATOM 638 C C . ASN A 1 87 ? 11.832 -5.777 -7.369 1.00 86.88 87 ASN A C 1
ATOM 640 O O . ASN A 1 87 ? 12.323 -5.932 -6.253 1.00 86.88 87 ASN A O 1
ATOM 644 N N . GLY A 1 88 ? 10.879 -6.574 -7.865 1.00 85.19 88 GLY A N 1
ATOM 645 C CA . GLY A 1 88 ? 10.213 -7.644 -7.101 1.00 85.19 88 GLY A CA 1
ATOM 646 C C . GLY A 1 88 ? 9.057 -7.182 -6.198 1.00 85.19 88 GLY A C 1
ATOM 647 O O . GLY A 1 88 ? 8.355 -8.005 -5.618 1.00 85.19 88 GLY A O 1
ATOM 648 N N . GLY A 1 89 ? 8.826 -5.872 -6.087 1.00 93.94 89 GLY A N 1
ATOM 649 C CA . GLY A 1 89 ? 7.768 -5.279 -5.279 1.00 93.94 89 GLY A CA 1
ATOM 650 C C . GLY A 1 89 ? 6.380 -5.465 -5.885 1.00 93.94 89 GLY A C 1
ATOM 651 O O . GLY A 1 89 ? 6.140 -5.136 -7.044 1.00 93.94 89 GLY A O 1
ATOM 652 N N . SER A 1 90 ? 5.436 -5.949 -5.086 1.00 96.56 90 SER A N 1
ATOM 653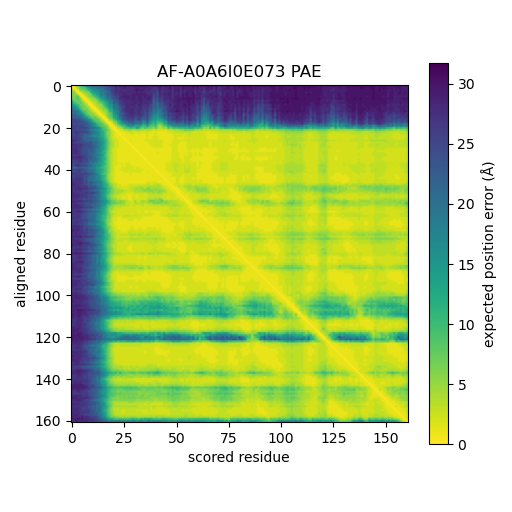 C CA . SER A 1 90 ? 4.002 -5.950 -5.393 1.00 96.56 90 SER A CA 1
ATOM 654 C C . SER A 1 90 ? 3.227 -5.846 -4.090 1.00 96.56 90 SER A C 1
ATOM 656 O O . SER A 1 90 ? 3.665 -6.367 -3.063 1.00 96.56 90 SER A O 1
ATOM 658 N N . VAL A 1 91 ? 2.104 -5.136 -4.105 1.00 98.12 91 VAL A N 1
ATOM 659 C CA . VAL A 1 91 ? 1.382 -4.827 -2.868 1.00 98.12 91 VAL A CA 1
ATOM 660 C C . VAL A 1 91 ? -0.111 -5.033 -3.026 1.00 98.12 91 VAL A C 1
ATOM 662 O O . VAL A 1 91 ? -0.714 -4.634 -4.024 1.00 98.12 91 VAL A O 1
ATOM 665 N N . HIS A 1 92 ? -0.696 -5.658 -2.011 1.00 98.56 92 HIS A N 1
ATOM 666 C CA . HIS A 1 92 ? -2.133 -5.731 -1.809 1.00 98.56 92 HIS A CA 1
ATOM 667 C C . HIS A 1 92 ? -2.483 -4.980 -0.526 1.00 98.56 92 HIS A C 1
ATOM 669 O O . HIS A 1 92 ? -2.021 -5.351 0.549 1.00 98.56 92 HIS A O 1
ATOM 675 N N . LEU A 1 93 ? -3.259 -3.905 -0.648 1.00 98.50 93 LEU A N 1
ATOM 676 C CA . LEU A 1 93 ? -3.872 -3.195 0.471 1.00 98.50 93 LEU A CA 1
ATOM 677 C C . LEU A 1 93 ? -5.321 -3.669 0.620 1.00 98.50 93 LEU A C 1
ATOM 679 O O . LEU A 1 93 ? -6.066 -3.620 -0.360 1.00 98.50 93 LEU A O 1
ATOM 683 N N . ASP A 1 94 ? -5.713 -4.114 1.817 1.00 98.31 94 ASP A N 1
ATOM 684 C CA . ASP A 1 94 ? -7.059 -4.650 2.061 1.00 98.31 94 ASP A CA 1
ATOM 685 C C . ASP A 1 94 ? -7.710 -4.124 3.350 1.00 98.31 94 ASP A C 1
ATOM 687 O O . ASP A 1 94 ? -7.176 -4.280 4.449 1.00 98.31 94 ASP A O 1
ATOM 691 N N . GLY A 1 95 ? -8.891 -3.512 3.237 1.00 97.44 95 GLY A N 1
ATOM 692 C CA . GLY A 1 95 ? -9.662 -3.072 4.408 1.00 97.44 95 GLY A CA 1
ATOM 693 C C . GLY A 1 95 ? -9.140 -1.802 5.097 1.00 97.44 95 GLY A C 1
ATOM 694 O O . GLY A 1 95 ? -9.441 -1.579 6.268 1.00 97.44 95 GLY A O 1
ATOM 695 N N . LEU A 1 96 ? -8.348 -0.972 4.411 1.00 97.25 96 LEU A N 1
ATOM 696 C CA . LEU A 1 96 ? -7.624 0.168 4.997 1.00 97.25 96 LEU A CA 1
ATOM 697 C C . LEU A 1 96 ? -8.167 1.519 4.521 1.00 97.25 96 LEU A C 1
ATOM 699 O O . LEU A 1 96 ? -8.721 1.618 3.430 1.00 97.25 96 LEU A O 1
ATOM 703 N N . LYS A 1 97 ? -7.948 2.588 5.289 1.00 96.44 97 LYS A N 1
ATOM 704 C CA . LYS A 1 97 ? -7.971 3.958 4.756 1.00 96.44 97 LYS A CA 1
ATOM 705 C C . LYS A 1 97 ? -6.549 4.348 4.357 1.00 96.44 97 LYS A C 1
ATOM 707 O O . LYS A 1 97 ? -5.663 4.352 5.203 1.00 96.44 97 LYS A O 1
ATOM 712 N N . PHE A 1 98 ? -6.317 4.660 3.089 1.00 96.06 98 PHE A N 1
ATOM 713 C CA . PHE A 1 98 ? -5.003 4.960 2.526 1.00 96.06 98 PHE A CA 1
ATOM 714 C C . PHE A 1 98 ? -4.956 6.387 1.978 1.00 96.06 98 PHE A C 1
ATOM 716 O O . PHE A 1 98 ? -5.704 6.731 1.061 1.00 96.06 98 PHE A O 1
ATOM 723 N N . TYR A 1 99 ? -4.081 7.214 2.547 1.00 94.31 99 TYR A N 1
ATOM 724 C CA . TYR A 1 99 ? -3.974 8.631 2.208 1.00 94.31 99 TYR A CA 1
ATOM 725 C C . TYR A 1 99 ? -2.580 9.191 2.484 1.00 94.31 99 TYR A C 1
ATOM 727 O O . TYR A 1 99 ? -1.728 8.527 3.073 1.00 94.31 99 TYR A O 1
ATOM 735 N N . TYR A 1 100 ? -2.345 10.430 2.054 1.00 90.44 100 TYR A N 1
ATOM 736 C CA . TYR A 1 100 ? -1.126 11.166 2.385 1.00 90.44 100 TYR A CA 1
ATOM 737 C C . TYR A 1 100 ? -1.438 12.406 3.230 1.00 90.44 100 TYR A C 1
ATOM 739 O O . TYR A 1 100 ? -0.817 12.614 4.273 1.00 90.44 100 TYR A O 1
ATOM 747 N N . ASP A 1 101 ? -2.453 13.179 2.839 1.00 88.69 101 ASP A N 1
ATOM 748 C CA . ASP A 1 101 ? -2.954 14.309 3.625 1.00 88.69 101 ASP A CA 1
ATOM 749 C C . ASP A 1 101 ? -4.290 13.965 4.292 1.00 88.69 101 ASP A C 1
ATOM 751 O O . ASP A 1 101 ? -5.171 13.353 3.688 1.00 88.69 101 ASP A O 1
ATOM 755 N N . ALA A 1 102 ? -4.452 14.349 5.557 1.00 84.69 102 ALA A N 1
ATOM 756 C CA . ALA A 1 102 ? -5.721 14.153 6.251 1.00 84.69 102 ALA A CA 1
ATOM 757 C C . ALA A 1 102 ? -6.837 14.979 5.587 1.00 84.69 102 ALA A C 1
ATOM 759 O O . ALA A 1 102 ? -6.576 16.025 4.982 1.00 84.69 102 ALA A O 1
ATOM 760 N N . ASP A 1 103 ? -8.083 14.521 5.713 1.00 81.94 103 ASP A N 1
ATOM 761 C CA . ASP A 1 103 ? -9.239 15.258 5.199 1.00 81.94 103 ASP A CA 1
ATOM 762 C C . ASP A 1 103 ? -9.295 16.661 5.823 1.00 81.94 103 ASP A C 1
ATOM 764 O O . ASP A 1 103 ? -9.189 16.821 7.039 1.00 81.94 103 ASP A O 1
ATOM 768 N N . GLY A 1 104 ? -9.438 17.684 4.978 1.00 81.56 104 GLY A N 1
ATOM 769 C CA . GLY A 1 104 ? -9.455 19.084 5.414 1.00 81.56 104 GLY A CA 1
ATOM 770 C C . GLY A 1 104 ? -8.080 19.704 5.692 1.00 81.56 104 GLY A C 1
ATOM 771 O O . GLY A 1 104 ? -8.032 20.805 6.231 1.00 81.56 104 GLY A O 1
ATOM 772 N N . SER A 1 105 ? -6.971 19.044 5.332 1.00 82.06 105 SER A N 1
ATOM 773 C CA . SER A 1 105 ? -5.633 19.648 5.420 1.00 82.06 105 SER A CA 1
ATOM 774 C C . SER A 1 105 ? -5.553 20.953 4.616 1.00 82.06 105 SER A C 1
ATOM 776 O O . SER A 1 105 ? -5.902 20.970 3.441 1.00 82.06 105 SER A O 1
ATOM 778 N N . GLU A 1 106 ? -5.059 22.035 5.226 1.00 79.25 106 GLU A N 1
ATOM 779 C CA . GLU A 1 106 ? -4.876 23.339 4.556 1.00 79.25 106 GLU A CA 1
ATOM 780 C C . GLU A 1 106 ? -3.647 23.364 3.633 1.00 79.25 106 GLU A C 1
ATOM 782 O O . GLU A 1 106 ? -3.554 24.171 2.708 1.00 79.25 106 GLU A O 1
ATOM 787 N N . THR A 1 107 ? -2.695 22.463 3.878 1.00 76.62 107 THR A N 1
ATOM 788 C CA . THR A 1 107 ? -1.506 22.259 3.049 1.00 76.62 107 THR A CA 1
ATOM 789 C C . THR A 1 107 ? -1.572 20.886 2.402 1.00 76.62 107 THR A C 1
ATOM 791 O O . THR A 1 107 ? -1.710 19.881 3.104 1.00 76.62 107 THR A O 1
ATOM 794 N N . HIS A 1 108 ? -1.445 20.840 1.079 1.00 77.00 108 HIS A N 1
ATOM 795 C CA . HIS A 1 108 ? -1.509 19.601 0.311 1.00 77.00 108 HIS A CA 1
ATOM 796 C C . HIS A 1 108 ? -0.128 19.189 -0.193 1.00 77.00 108 HIS A C 1
ATOM 798 O O . HIS A 1 108 ? 0.640 20.005 -0.705 1.00 77.00 108 HIS A O 1
ATOM 804 N N . SER A 1 109 ? 0.166 17.900 -0.083 1.00 78.19 109 SER A N 1
ATOM 805 C CA . SER A 1 109 ? 1.398 17.264 -0.529 1.00 78.19 109 SER A CA 1
ATOM 806 C C . SER A 1 109 ? 1.370 17.026 -2.044 1.00 78.19 109 SER A C 1
ATOM 808 O O . SER A 1 109 ? 1.343 15.896 -2.533 1.00 78.19 109 SER A O 1
ATOM 810 N N . ASP A 1 110 ? 1.416 18.115 -2.808 1.00 73.62 110 ASP A N 1
ATOM 811 C CA . ASP A 1 110 ? 1.317 18.173 -4.275 1.00 73.62 110 ASP A CA 1
ATOM 812 C C . ASP A 1 110 ? 2.489 17.531 -5.048 1.00 73.62 110 ASP A C 1
ATOM 814 O O . ASP A 1 110 ? 2.516 17.551 -6.279 1.00 73.62 110 ASP A O 1
ATOM 818 N N . SER A 1 111 ? 3.468 16.963 -4.344 1.00 79.94 111 SER A N 1
ATOM 819 C CA . SER A 1 111 ? 4.650 16.283 -4.891 1.00 79.94 111 SER A CA 1
ATOM 820 C C . SER A 1 111 ? 4.667 14.780 -4.609 1.00 79.94 111 SER A C 1
ATOM 822 O O . SER A 1 111 ? 5.639 14.099 -4.946 1.00 79.94 111 SER A O 1
ATOM 824 N N . LYS A 1 112 ? 3.609 14.253 -3.986 1.00 84.62 112 LYS A N 1
ATOM 825 C CA . LYS A 1 112 ? 3.533 12.863 -3.530 1.00 84.62 112 LYS A CA 1
ATOM 826 C C . LYS A 1 112 ? 2.608 12.039 -4.411 1.00 84.62 112 LYS A C 1
ATOM 828 O O . LYS A 1 112 ? 1.742 12.576 -5.094 1.00 84.62 112 LYS A O 1
ATOM 833 N N . TYR A 1 113 ? 2.853 10.738 -4.412 1.00 91.44 113 TYR A N 1
ATOM 834 C CA . TYR A 1 113 ? 2.030 9.735 -5.071 1.00 91.44 113 TYR A CA 1
ATOM 835 C C . TYR A 1 113 ? 1.713 8.653 -4.045 1.00 91.44 113 TYR A C 1
ATOM 837 O O . TYR A 1 113 ? 2.528 8.404 -3.151 1.00 91.44 113 TYR A O 1
ATOM 845 N N . GLY A 1 114 ? 0.566 7.993 -4.189 1.00 94.19 114 GLY A N 1
ATOM 846 C CA . GLY A 1 114 ? 0.216 6.872 -3.319 1.00 94.19 114 GLY A CA 1
ATOM 847 C C . GLY A 1 114 ? 1.191 5.713 -3.482 1.00 94.19 114 GLY A C 1
ATOM 848 O O . GLY A 1 114 ? 1.862 5.323 -2.534 1.00 94.19 114 GLY A O 1
ATOM 849 N N . ILE A 1 115 ? 1.306 5.190 -4.699 1.00 95.31 115 ILE A N 1
ATOM 850 C CA . ILE A 1 115 ? 2.171 4.068 -5.050 1.00 95.31 115 ILE A CA 1
ATOM 851 C C . ILE A 1 115 ? 3.008 4.470 -6.260 1.00 95.31 115 ILE A C 1
ATOM 853 O O . ILE A 1 115 ? 2.478 4.831 -7.309 1.00 95.31 115 ILE A O 1
ATOM 857 N N . GLN A 1 116 ? 4.325 4.403 -6.129 1.00 94.00 116 GLN A N 1
ATOM 858 C CA . GLN A 1 116 ? 5.259 4.790 -7.174 1.00 94.00 116 GLN A CA 1
ATOM 859 C C . GLN A 1 116 ? 6.283 3.678 -7.419 1.00 94.00 116 GLN A C 1
ATOM 861 O O . GLN A 1 116 ? 6.919 3.193 -6.487 1.00 94.00 116 GLN A O 1
ATOM 866 N N . ALA A 1 117 ? 6.485 3.306 -8.681 1.00 92.88 117 ALA A N 1
ATOM 867 C CA . ALA A 1 117 ? 7.629 2.492 -9.079 1.00 92.88 117 ALA A CA 1
ATOM 868 C C . ALA A 1 117 ? 8.925 3.314 -8.962 1.00 92.88 117 ALA A C 1
ATOM 870 O O . ALA A 1 117 ? 8.945 4.500 -9.299 1.00 92.88 117 ALA A O 1
ATOM 871 N N . VAL A 1 118 ? 10.015 2.712 -8.491 1.00 89.62 118 VAL A N 1
ATOM 872 C CA . VAL A 1 118 ? 11.348 3.336 -8.570 1.00 89.62 118 VAL A CA 1
ATOM 873 C C . VAL A 1 118 ? 12.049 2.959 -9.877 1.00 89.62 118 VAL A C 1
ATOM 875 O O . VAL A 1 118 ? 11.604 2.071 -10.600 1.00 89.62 118 VAL A O 1
ATOM 878 N N . THR A 1 119 ? 13.142 3.649 -10.195 1.00 76.81 119 THR A N 1
ATOM 879 C CA . THR A 1 119 ? 13.930 3.416 -11.412 1.00 76.81 119 THR A CA 1
ATOM 880 C C . THR A 1 119 ? 14.406 1.962 -11.502 1.00 76.81 119 THR A C 1
ATOM 882 O O . THR A 1 119 ? 14.761 1.366 -10.487 1.00 76.81 119 THR A O 1
ATOM 885 N N . GLU A 1 120 ? 14.421 1.410 -12.720 1.00 72.38 120 GLU A N 1
ATOM 886 C CA . GLU A 1 120 ? 14.864 0.034 -13.034 1.00 72.38 120 GLU A CA 1
ATOM 887 C C . GLU A 1 120 ? 13.962 -1.096 -12.504 1.00 72.38 120 GLU A C 1
ATOM 889 O O . GLU A 1 120 ? 14.352 -2.265 -12.505 1.00 72.38 120 GLU A O 1
ATOM 894 N N . VAL A 1 121 ? 12.729 -0.794 -12.089 1.00 67.12 121 VAL A N 1
ATOM 895 C CA . VAL A 1 121 ? 11.734 -1.838 -11.801 1.00 67.12 121 VAL A CA 1
ATOM 896 C C . VAL A 1 121 ? 11.316 -2.506 -13.112 1.00 67.12 121 VAL A C 1
ATOM 898 O O . VAL A 1 121 ? 10.586 -1.926 -13.913 1.00 67.12 121 VAL A O 1
ATOM 901 N N . ALA A 1 122 ? 11.791 -3.734 -13.333 1.00 59.59 122 ALA A N 1
ATOM 902 C CA . ALA A 1 122 ? 11.586 -4.460 -14.586 1.00 59.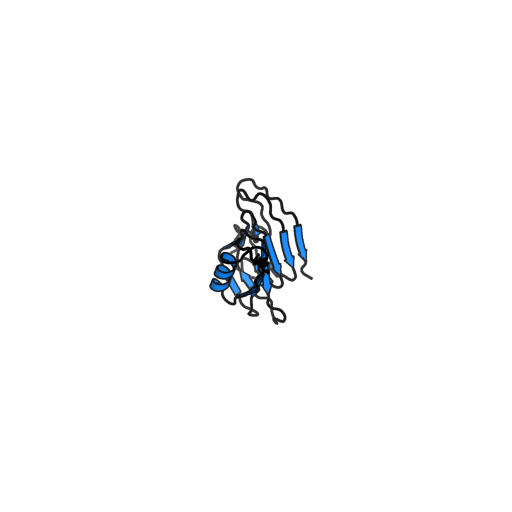59 122 ALA A CA 1
ATOM 903 C C . ALA A 1 122 ? 10.137 -4.953 -14.769 1.00 59.59 122 ALA A C 1
ATOM 905 O O . ALA A 1 122 ? 9.639 -4.985 -15.894 1.00 59.59 122 ALA A O 1
ATOM 906 N N . ALA A 1 123 ? 9.457 -5.315 -13.675 1.00 79.94 123 ALA A N 1
ATOM 907 C CA . ALA A 1 123 ? 8.051 -5.712 -13.665 1.00 79.94 123 ALA A CA 1
ATOM 908 C C . ALA A 1 123 ? 7.465 -5.616 -12.246 1.00 79.94 123 ALA A C 1
ATOM 910 O O . ALA A 1 123 ? 8.127 -5.973 -11.270 1.00 79.94 123 ALA A O 1
ATOM 911 N N . ILE A 1 124 ? 6.221 -5.147 -12.148 1.00 92.75 124 ILE A N 1
ATOM 912 C CA . ILE A 1 124 ? 5.382 -5.236 -10.948 1.00 92.75 124 ILE A CA 1
ATOM 913 C C . ILE A 1 124 ? 4.317 -6.286 -11.249 1.00 92.75 124 ILE A C 1
ATOM 915 O O . ILE A 1 124 ? 3.572 -6.135 -12.216 1.00 92.75 124 ILE A O 1
ATOM 919 N N . ASP A 1 125 ? 4.219 -7.341 -10.446 1.00 95.06 125 ASP A N 1
ATOM 920 C CA . ASP A 1 125 ? 3.239 -8.399 -10.704 1.00 95.06 125 ASP A CA 1
ATOM 921 C C . ASP A 1 125 ? 1.823 -7.885 -10.460 1.00 95.06 125 ASP A C 1
ATOM 923 O O . ASP A 1 125 ? 0.956 -8.027 -11.321 1.00 95.06 125 ASP A O 1
ATOM 927 N N . PHE A 1 126 ? 1.599 -7.255 -9.304 1.00 97.25 126 PHE A N 1
ATOM 928 C CA . PHE A 1 126 ? 0.291 -6.722 -8.952 1.00 97.25 126 PHE A CA 1
ATOM 929 C C . PHE A 1 126 ? 0.345 -5.458 -8.092 1.00 97.25 126 PHE A C 1
ATOM 931 O O . PHE A 1 126 ? 1.212 -5.272 -7.232 1.00 97.25 126 PHE A O 1
ATOM 938 N N . ILE A 1 127 ? -0.670 -4.623 -8.287 1.00 97.75 127 ILE A N 1
ATOM 939 C CA . ILE A 1 127 ? -1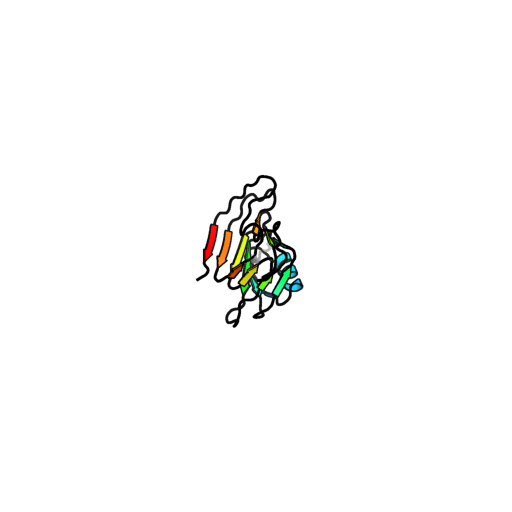.114 -3.614 -7.330 1.00 97.75 127 ILE A CA 1
ATOM 940 C C . ILE A 1 127 ? -2.595 -3.872 -7.080 1.00 97.75 127 ILE A C 1
ATOM 942 O O . ILE A 1 127 ? -3.414 -3.748 -7.991 1.00 97.75 127 ILE A O 1
ATOM 946 N N . ARG A 1 128 ? -2.939 -4.239 -5.847 1.00 98.50 128 ARG A N 1
ATOM 947 C CA . ARG A 1 128 ? -4.318 -4.527 -5.445 1.00 98.50 128 ARG A CA 1
ATOM 948 C C . ARG A 1 128 ? -4.722 -3.606 -4.310 1.00 98.50 128 ARG A C 1
ATOM 950 O O . ARG A 1 128 ? -3.991 -3.464 -3.334 1.00 98.50 128 ARG A O 1
ATOM 957 N N . ILE A 1 129 ? -5.881 -2.985 -4.441 1.00 98.31 129 ILE A N 1
ATOM 958 C CA . ILE A 1 129 ? -6.486 -2.127 -3.430 1.00 98.31 129 ILE A CA 1
ATOM 959 C C . ILE A 1 129 ? -7.934 -2.579 -3.313 1.00 98.31 129 ILE A C 1
ATOM 961 O O . ILE A 1 129 ? -8.740 -2.297 -4.199 1.00 98.31 129 ILE A O 1
ATOM 965 N N . THR A 1 130 ? -8.239 -3.327 -2.258 1.00 98.25 130 THR A N 1
ATOM 966 C CA . THR A 1 130 ? -9.565 -3.911 -2.042 1.00 98.25 130 THR A CA 1
ATOM 967 C C . THR A 1 130 ? -10.149 -3.465 -0.720 1.00 98.25 130 THR A C 1
ATOM 969 O O . THR A 1 130 ? -9.422 -3.278 0.255 1.00 98.25 130 THR A O 1
ATOM 972 N N . ASN A 1 131 ? -11.464 -3.284 -0.658 1.00 97.25 131 ASN A N 1
ATOM 973 C CA . ASN A 1 131 ? -12.166 -2.881 0.562 1.00 97.25 131 ASN A CA 1
ATOM 974 C C . ASN A 1 131 ? -11.539 -1.649 1.245 1.00 97.25 131 ASN A C 1
ATOM 976 O O . ASN A 1 131 ? -11.650 -1.473 2.460 1.00 97.25 131 ASN A O 1
ATOM 980 N N . CYS A 1 132 ? -10.855 -0.785 0.498 1.00 97.06 132 CYS A N 1
ATOM 981 C CA . CYS A 1 132 ? -10.137 0.366 1.024 1.00 97.06 132 CYS A CA 1
ATOM 982 C C . CYS A 1 132 ? -10.938 1.656 0.835 1.00 97.06 132 CYS A C 1
ATOM 984 O O . CYS A 1 132 ? -11.816 1.759 -0.015 1.00 97.06 132 CYS A O 1
ATOM 986 N N . GLU A 1 133 ? -10.638 2.657 1.650 1.00 95.50 133 GLU A N 1
ATOM 987 C CA . GLU A 1 133 ? -10.933 4.057 1.351 1.00 95.50 133 GLU A CA 1
ATOM 988 C C . GLU A 1 133 ? -9.632 4.702 0.875 1.00 95.50 133 GLU A C 1
ATOM 990 O O . GLU A 1 133 ? -8.606 4.559 1.533 1.00 95.50 133 GLU A O 1
ATOM 995 N N . VAL A 1 134 ? -9.646 5.380 -0.269 1.00 94.12 134 VAL A N 1
ATOM 996 C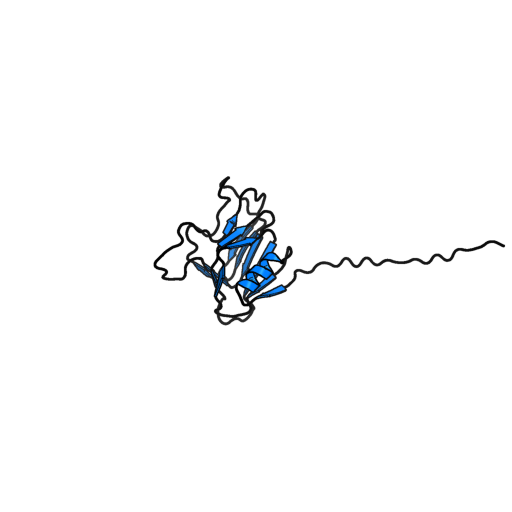 CA . VAL A 1 134 ? -8.452 6.016 -0.836 1.00 94.12 134 VAL A CA 1
ATOM 997 C C . VAL A 1 134 ? -8.739 7.495 -1.030 1.00 94.12 134 VAL A C 1
ATOM 999 O O . VAL A 1 134 ? -9.650 7.844 -1.780 1.00 94.12 134 VAL A O 1
ATOM 1002 N N . SER A 1 135 ? -7.967 8.366 -0.385 1.00 91.88 135 SER A N 1
ATOM 1003 C CA . SER A 1 135 ? -8.160 9.817 -0.480 1.00 91.88 135 SER A CA 1
ATOM 1004 C C . SER A 1 135 ? -6.835 10.579 -0.403 1.00 91.88 135 SER A C 1
ATOM 1006 O O . SER A 1 135 ? -5.827 10.056 0.055 1.00 91.88 1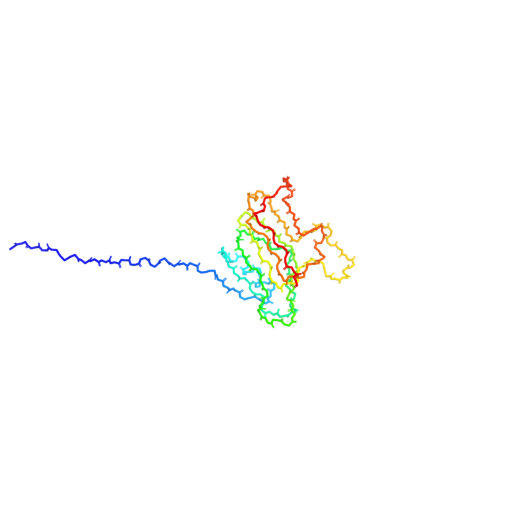35 SER A O 1
ATOM 1008 N N . ASN A 1 136 ? -6.820 11.824 -0.887 1.00 90.69 136 ASN A N 1
ATOM 1009 C CA . ASN A 1 136 ? -5.765 12.816 -0.621 1.00 90.69 136 ASN A CA 1
ATOM 1010 C C . ASN A 1 136 ? -4.308 12.323 -0.794 1.00 90.69 136 ASN A C 1
ATOM 1012 O O . ASN A 1 136 ? -3.454 12.538 0.067 1.00 90.69 136 ASN A O 1
ATOM 1016 N N . LEU A 1 137 ? -4.006 11.650 -1.910 1.00 88.50 137 LEU A N 1
ATOM 1017 C CA . LEU A 1 137 ? -2.675 11.088 -2.207 1.00 88.50 137 LEU A CA 1
ATOM 1018 C C . LEU A 1 137 ? -1.735 12.047 -2.964 1.00 88.50 137 LEU A C 1
ATOM 1020 O O . LEU A 1 137 ? -0.744 11.611 -3.551 1.00 88.50 137 LEU A O 1
ATOM 1024 N N . GLY A 1 138 ? -2.044 13.344 -2.995 1.00 84.44 138 GLY A N 1
ATOM 1025 C CA . GLY A 1 138 ? -1.278 14.329 -3.759 1.00 84.44 138 GLY A CA 1
ATOM 1026 C C . GLY A 1 138 ? -1.550 14.247 -5.265 1.00 84.44 138 GLY A C 1
ATOM 1027 O O . GLY A 1 138 ? -2.667 14.492 -5.713 1.00 84.44 138 GLY A O 1
ATOM 1028 N N . ARG A 1 139 ? -0.523 13.925 -6.064 1.00 88.25 139 ARG A N 1
ATOM 1029 C CA . ARG A 1 139 ? -0.552 13.974 -7.543 1.00 88.25 139 ARG A CA 1
ATOM 1030 C C . ARG A 1 139 ? -1.305 12.832 -8.207 1.00 88.25 139 ARG A C 1
ATOM 1032 O O . ARG A 1 139 ? -1.742 12.976 -9.346 1.00 88.25 139 ARG A O 1
ATOM 1039 N N . GLY A 1 140 ? -1.384 11.679 -7.557 1.00 90.31 140 GLY A N 1
ATOM 1040 C CA . GLY A 1 140 ? -2.012 10.506 -8.147 1.00 90.31 140 GLY A CA 1
ATOM 1041 C C . GLY A 1 140 ? -1.818 9.245 -7.322 1.00 90.31 140 GLY A C 1
ATOM 1042 O O . GLY A 1 140 ? -0.913 9.146 -6.495 1.00 90.31 140 GLY A O 1
ATOM 1043 N N . LEU A 1 141 ? -2.682 8.264 -7.575 1.00 93.69 141 LEU A N 1
ATOM 1044 C CA . LEU A 1 141 ? -2.666 6.988 -6.867 1.00 93.69 141 LEU A CA 1
ATOM 1045 C C . LEU A 1 141 ? -1.499 6.096 -7.300 1.00 93.69 141 LEU A C 1
ATOM 1047 O O . LEU A 1 141 ? -0.812 5.563 -6.439 1.00 93.69 141 LEU A O 1
ATOM 1051 N N . ILE A 1 142 ? -1.265 5.944 -8.607 1.00 94.12 142 ILE A N 1
ATOM 1052 C CA . ILE A 1 142 ? -0.210 5.080 -9.156 1.00 94.12 142 ILE A CA 1
ATOM 1053 C C . ILE A 1 142 ? 0.677 5.892 -10.093 1.00 94.12 142 ILE A C 1
ATOM 1055 O O . ILE A 1 142 ? 0.178 6.626 -10.949 1.00 94.12 142 ILE A O 1
ATOM 1059 N N . ARG A 1 143 ? 1.995 5.743 -9.955 1.00 92.19 143 ARG A N 1
ATOM 1060 C CA . ARG A 1 143 ? 2.989 6.441 -10.769 1.00 92.19 143 ARG A CA 1
ATOM 1061 C C . ARG A 1 143 ? 4.101 5.499 -11.235 1.00 92.19 143 ARG A C 1
ATOM 1063 O O . ARG A 1 143 ? 4.722 4.810 -10.433 1.00 92.19 143 ARG A O 1
ATOM 1070 N N . ALA A 1 144 ? 4.368 5.504 -12.541 1.00 89.69 144 ALA A N 1
ATOM 1071 C CA . ALA A 1 144 ? 5.562 4.888 -13.128 1.00 89.69 144 ALA A CA 1
ATOM 1072 C C . ALA A 1 144 ? 6.861 5.544 -12.623 1.00 89.69 144 ALA A C 1
ATOM 1074 O O . ALA A 1 144 ? 6.801 6.606 -12.001 1.00 89.69 144 ALA A O 1
ATOM 1075 N N . ASP A 1 145 ? 8.026 4.960 -12.913 1.00 86.31 145 ASP A N 1
ATOM 1076 C CA . ASP A 1 145 ? 9.280 5.496 -12.384 1.00 86.31 145 ASP A CA 1
ATOM 1077 C C . ASP A 1 145 ? 9.558 6.943 -12.836 1.00 86.31 145 ASP A C 1
ATOM 1079 O O . ASP A 1 145 ? 9.070 7.410 -13.867 1.00 86.31 145 ASP A O 1
ATOM 1083 N N . ASN A 1 146 ? 10.300 7.698 -12.024 1.00 82.00 146 ASN A N 1
ATOM 1084 C CA . ASN A 1 146 ? 10.527 9.131 -12.242 1.00 82.00 146 ASN A CA 1
ATOM 1085 C C . ASN A 1 146 ? 11.660 9.442 -13.237 1.00 82.00 146 ASN A C 1
ATOM 1087 O O . ASN A 1 146 ? 11.922 10.615 -13.495 1.00 82.00 146 ASN A O 1
ATOM 1091 N N . THR A 1 147 ? 12.337 8.421 -13.757 1.00 85.75 147 THR A N 1
ATOM 1092 C CA . THR A 1 147 ? 13.494 8.549 -14.647 1.00 85.75 147 THR A CA 1
ATOM 1093 C C . THR A 1 147 ? 13.109 8.220 -16.088 1.00 85.75 147 THR A C 1
ATOM 1095 O O . THR A 1 147 ? 13.282 9.047 -16.978 1.00 85.75 147 THR A O 1
ATOM 1098 N N . THR A 1 148 ? 12.544 7.038 -16.325 1.00 85.81 148 THR A N 1
ATOM 1099 C CA . THR A 1 148 ? 12.093 6.562 -17.638 1.00 85.81 148 THR A CA 1
ATOM 1100 C C . THR A 1 148 ? 10.639 6.927 -17.921 1.00 85.81 148 THR A C 1
ATOM 1102 O O . THR A 1 148 ? 10.241 6.979 -19.081 1.00 85.81 148 THR A O 1
ATOM 1105 N N . ASN A 1 149 ? 9.849 7.225 -16.880 1.00 87.31 149 ASN A N 1
ATOM 1106 C CA . ASN A 1 149 ? 8.397 7.413 -16.959 1.00 87.31 149 ASN A CA 1
ATOM 1107 C C . ASN A 1 149 ? 7.623 6.170 -17.412 1.00 87.31 149 ASN A C 1
ATOM 1109 O O . ASN A 1 149 ? 6.480 6.293 -17.852 1.00 87.31 149 ASN A O 1
ATOM 1113 N N . ILE A 1 150 ? 8.215 4.985 -17.273 1.00 84.88 150 ILE A N 1
ATOM 1114 C CA . ILE A 1 150 ? 7.635 3.716 -17.704 1.00 84.88 150 ILE A CA 1
ATOM 1115 C C . ILE A 1 150 ? 7.605 2.751 -16.514 1.00 84.88 150 ILE A C 1
ATOM 1117 O O . ILE A 1 150 ? 8.496 2.738 -15.674 1.00 84.88 150 ILE A O 1
ATOM 1121 N N . ALA A 1 151 ? 6.535 1.969 -16.410 1.00 87.88 151 ALA A N 1
ATOM 1122 C CA . ALA A 1 151 ? 6.442 0.805 -15.537 1.00 87.88 151 ALA A CA 1
ATOM 1123 C C . ALA A 1 151 ? 5.415 -0.155 -16.143 1.00 87.88 151 ALA A C 1
ATOM 1125 O O . ALA A 1 151 ? 4.386 0.291 -16.651 1.00 87.88 151 ALA A O 1
ATOM 1126 N N . THR A 1 152 ? 5.684 -1.458 -16.080 1.00 89.19 152 THR A N 1
ATOM 1127 C CA . THR A 1 152 ? 4.715 -2.490 -16.473 1.00 89.19 152 THR A CA 1
ATOM 1128 C C . THR A 1 152 ? 4.150 -3.132 -15.218 1.00 89.19 152 THR A C 1
ATOM 1130 O O . THR A 1 152 ? 4.914 -3.566 -14.353 1.00 89.19 152 THR A O 1
ATOM 1133 N N . ILE A 1 153 ? 2.822 -3.187 -15.130 1.00 92.38 153 ILE A N 1
ATOM 1134 C CA . ILE A 1 153 ? 2.102 -3.841 -14.040 1.00 92.38 153 ILE A CA 1
ATOM 1135 C C . ILE A 1 153 ? 1.284 -4.983 -14.643 1.00 92.38 153 ILE A C 1
ATOM 1137 O O . ILE A 1 153 ? 0.517 -4.746 -15.576 1.00 92.38 153 ILE A O 1
ATOM 1141 N N . GLY A 1 154 ? 1.465 -6.204 -14.139 1.00 93.88 154 GLY A N 1
ATOM 1142 C CA . GLY A 1 154 ? 0.745 -7.385 -14.621 1.00 93.88 154 GLY A CA 1
ATOM 1143 C C . GLY A 1 154 ? -0.750 -7.329 -14.307 1.00 93.88 154 GLY A C 1
ATOM 1144 O O . GLY A 1 154 ? -1.576 -7.590 -15.178 1.00 93.88 154 GLY A O 1
ATOM 1145 N N . GLU A 1 155 ? -1.095 -6.940 -13.080 1.00 96.12 155 GLU A N 1
ATOM 1146 C CA . GLU A 1 155 ? -2.473 -6.805 -12.607 1.00 96.12 155 GLU A CA 1
ATOM 1147 C C . GLU A 1 155 ? -2.666 -5.515 -11.799 1.00 96.12 155 GLU A C 1
ATOM 1149 O O . GLU A 1 155 ? -1.920 -5.227 -10.860 1.00 96.12 155 GLU A O 1
ATOM 1154 N N . VAL A 1 156 ? -3.713 -4.758 -12.125 1.00 96.75 156 VAL A N 1
ATOM 1155 C CA . VAL A 1 156 ? -4.192 -3.650 -11.295 1.00 96.75 156 VAL A CA 1
ATOM 1156 C C . VAL A 1 156 ? -5.631 -3.938 -10.899 1.00 96.75 156 VAL A C 1
ATOM 1158 O O . VAL A 1 156 ? -6.502 -4.004 -11.764 1.00 96.75 156 VAL A O 1
ATOM 1161 N N . THR A 1 157 ? -5.872 -4.057 -9.596 1.00 97.62 157 THR A N 1
ATOM 1162 C CA . THR A 1 157 ? -7.209 -4.278 -9.034 1.00 97.62 157 THR A CA 1
ATOM 1163 C C . THR A 1 157 ? -7.545 -3.149 -8.071 1.00 97.62 157 THR A C 1
ATOM 1165 O O . THR A 1 157 ? -6.814 -2.909 -7.110 1.00 97.62 157 THR A O 1
ATOM 1168 N N . ILE A 1 158 ? -8.657 -2.460 -8.329 1.00 95.94 158 ILE A N 1
ATOM 1169 C CA . ILE A 1 158 ? -9.266 -1.494 -7.412 1.00 95.94 158 ILE A CA 1
ATOM 1170 C C . ILE A 1 158 ? -10.715 -1.931 -7.223 1.00 95.94 158 ILE A C 1
ATOM 1172 O O . ILE A 1 158 ? -11.526 -1.764 -8.131 1.00 95.94 158 ILE A O 1
ATOM 1176 N N . ASP A 1 159 ? -11.013 -2.517 -6.067 1.00 95.88 159 ASP A N 1
ATOM 1177 C CA . ASP A 1 159 ? -12.322 -3.093 -5.756 1.00 95.88 159 ASP A CA 1
ATOM 1178 C C . ASP A 1 159 ? -12.760 -2.673 -4.349 1.00 95.88 159 ASP A C 1
ATOM 1180 O O . ASP A 1 159 ? -12.446 -3.310 -3.344 1.00 95.88 159 ASP A O 1
ATOM 1184 N N . ASN A 1 160 ? -13.419 -1.520 -4.280 1.00 84.00 160 ASN A N 1
ATOM 1185 C CA . ASN A 1 160 ? -13.843 -0.886 -3.037 1.00 84.00 160 ASN A CA 1
ATOM 1186 C C . ASN A 1 160 ? -15.372 -0.798 -3.039 1.00 84.00 160 ASN A C 1
ATOM 1188 O O . ASN A 1 160 ? -15.927 0.257 -3.352 1.00 84.00 160 ASN A O 1
ATOM 1192 N N . VAL A 1 161 ? -16.027 -1.931 -2.772 1.00 59.91 161 VAL A N 1
ATOM 1193 C CA . VAL A 1 161 ? -17.488 -2.030 -2.612 1.00 59.91 161 VAL A CA 1
ATOM 1194 C C . VAL A 1 161 ? -17.909 -1.655 -1.195 1.00 59.91 161 VAL A C 1
ATOM 1196 O O . VAL A 1 161 ? -17.154 -1.974 -0.246 1.00 59.91 161 VAL A O 1
#

Sequence (161 aa):
MRRRFLLLAVVVAAFSLGTYAAETTVNTSEELKTAVDAAADGDVIVIGQADTELVQTTLSIAKKITIKAAPGLSKKPMLKLGILLKNGGSVHLDGLKFYYDADGSETHSDSKYGIQAVTEVAAIDFIRITNCEVSNLGRGLIRADNTTNIATIGEVTIDNV

Secondary structure (DSSP, 8-state):
-------------------PPPEEEE-SHHHHHHHHHHPPTT-EEEE-STT-EEEEEEEEE-SEEEEEEPTT-SS--EEEEEEEE-TT-EEEEES-EEESS-TT-SS--TT-EEEEEPTT---EEEEEEES-EE---TTEEEE--TTT----EEEEEEE--

Mean predicted aligned err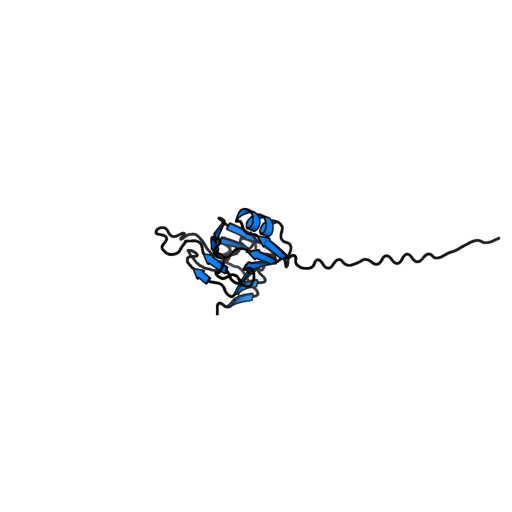or: 8.1 Å

pLDDT: mean 86.78, std 15.94, range [40.75, 98.69]